Protein AF-A0A929VZB4-F1 (afdb_monomer_lite)

Sequence (91 aa):
MISDDVFYLACGIGLLLIARILYVYGKACEDFRKEHPEIAEKERHEKAIKSALRKRRKQIESEAFRKYPGIGGNYLKRRDYIKRKWRKDWR

pLDDT: mean 84.33, std 9.72, range [50.97, 93.81]

Secondary structure (DSSP, 8-state):
---HHHHHHHHHHHHHHHHHHHHHHHHHHHHHHHH-HHHHHHHHHHHHHHHHHHHHHHHHHHHHHHHS-SSSSHHHHHHHHHHHHHHHTT-

Foldseek 3Di:
DPPVVVVVVVVVVVVVVVVVVVVVVVVVVVVVCVVCVVVVVVVVVVVVVVVVVVVVLVVLLVVLCVVQPDDDPSVVVSVVSSVVVVVVVVD

Radius of gyration: 26.72 Å; chains: 1; bounding box: 48×48×60 Å

Structure (mmCIF, N/CA/C/O backbone):
data_AF-A0A929VZB4-F1
#
_entry.id   AF-A0A929VZB4-F1
#
loop_
_atom_site.group_PDB
_atom_site.id
_atom_site.type_symbol
_atom_site.label_atom_id
_atom_site.label_alt_id
_atom_site.label_comp_id
_atom_site.label_asym_id
_atom_site.label_entity_id
_atom_site.label_seq_id
_atom_site.pdbx_PDB_ins_code
_atom_site.Cartn_x
_atom_site.Cartn_y
_atom_site.Cartn_z
_atom_site.occupancy
_atom_site.B_iso_or_equiv
_atom_site.auth_seq_id
_atom_site.auth_comp_id
_atom_site.auth_asym_id
_atom_site.auth_atom_id
_atom_site.pdbx_PDB_model_num
ATOM 1 N N . MET A 1 1 ? 30.837 30.263 -30.754 1.00 50.97 1 MET A N 1
ATOM 2 C CA . MET A 1 1 ? 29.378 30.041 -30.708 1.00 50.97 1 MET A CA 1
ATOM 3 C C . MET A 1 1 ? 29.123 28.663 -31.287 1.00 50.97 1 MET A C 1
ATOM 5 O O . MET A 1 1 ? 29.358 28.476 -32.473 1.00 50.97 1 MET A O 1
ATOM 9 N N . ILE A 1 2 ? 28.778 27.680 -30.455 1.00 60.78 2 ILE A N 1
ATOM 10 C CA . ILE A 1 2 ? 28.237 26.414 -30.968 1.00 60.78 2 ILE A CA 1
ATOM 11 C C . ILE A 1 2 ? 26.880 26.792 -31.565 1.00 60.78 2 ILE A C 1
ATOM 13 O O . ILE A 1 2 ? 26.086 27.408 -30.862 1.00 60.78 2 ILE A O 1
ATOM 17 N N . SER A 1 3 ? 26.667 26.547 -32.861 1.00 72.94 3 SER A N 1
ATOM 18 C CA . SER A 1 3 ? 25.373 26.850 -33.486 1.00 72.94 3 SER A CA 1
ATOM 19 C C . SER A 1 3 ? 24.292 26.010 -32.824 1.00 72.94 3 SER A C 1
ATOM 21 O O . SER A 1 3 ? 24.522 24.828 -32.554 1.00 72.94 3 SER A O 1
ATOM 23 N N . ASP A 1 4 ? 23.129 26.614 -32.589 1.00 76.75 4 ASP A N 1
ATOM 24 C CA . ASP A 1 4 ? 21.977 25.964 -31.960 1.00 76.75 4 ASP A CA 1
ATOM 25 C C . ASP A 1 4 ? 21.641 24.621 -32.638 1.00 76.75 4 ASP A C 1
ATOM 27 O O . ASP A 1 4 ? 21.314 23.646 -31.964 1.00 76.75 4 ASP A O 1
ATOM 31 N N . ASP A 1 5 ? 21.866 24.511 -33.950 1.00 76.81 5 ASP A N 1
ATOM 32 C CA . ASP A 1 5 ? 21.708 23.278 -34.732 1.00 76.81 5 ASP A CA 1
ATOM 33 C C . ASP A 1 5 ? 22.557 22.097 -34.232 1.00 76.81 5 ASP A C 1
ATOM 35 O O . ASP A 1 5 ? 22.082 20.962 -34.176 1.00 76.81 5 ASP A O 1
ATOM 39 N N . VAL A 1 6 ? 23.807 22.337 -33.821 1.00 79.19 6 VAL A N 1
ATOM 40 C CA . VAL A 1 6 ? 24.700 21.283 -33.301 1.00 79.19 6 VAL A CA 1
ATOM 41 C C . VAL A 1 6 ? 24.210 20.794 -31.938 1.00 79.19 6 VAL A C 1
ATOM 43 O O . VAL A 1 6 ? 24.293 19.602 -31.634 1.00 79.19 6 VAL A O 1
ATOM 46 N N . PHE A 1 7 ? 23.654 21.700 -31.131 1.00 81.31 7 PHE A N 1
ATOM 47 C CA . PHE A 1 7 ? 23.074 21.368 -29.834 1.00 81.31 7 PHE A CA 1
ATOM 48 C C . PHE A 1 7 ? 21.800 20.524 -29.986 1.00 81.31 7 PHE A C 1
ATOM 50 O O . PHE A 1 7 ? 21.689 19.466 -29.362 1.00 81.31 7 PHE A O 1
ATOM 57 N N . TYR A 1 8 ? 20.880 20.913 -30.877 1.00 84.88 8 TYR A N 1
ATOM 58 C CA . TYR A 1 8 ? 19.672 20.127 -31.158 1.00 84.88 8 TYR A CA 1
ATOM 59 C C . TYR A 1 8 ? 19.989 18.745 -31.735 1.00 84.88 8 TYR A C 1
ATOM 61 O O . TYR A 1 8 ? 19.355 17.758 -31.354 1.00 84.88 8 TYR A O 1
ATOM 69 N N . LEU A 1 9 ? 20.999 18.648 -32.603 1.00 86.44 9 LEU A N 1
ATOM 70 C CA . LEU A 1 9 ? 21.427 17.379 -33.186 1.00 86.44 9 LEU A CA 1
ATOM 71 C C . LEU A 1 9 ? 22.015 16.437 -32.121 1.00 86.44 9 LEU A C 1
ATOM 73 O O . LEU A 1 9 ? 21.656 15.258 -32.076 1.00 86.44 9 LEU A O 1
ATOM 77 N N . ALA A 1 10 ? 22.834 16.956 -31.201 1.00 88.25 10 ALA A N 1
ATOM 78 C CA . ALA A 1 10 ? 23.344 16.188 -30.064 1.00 88.25 10 ALA A CA 1
ATOM 79 C C . ALA A 1 10 ? 22.218 15.726 -29.118 1.00 88.25 10 ALA A C 1
ATOM 81 O O . ALA A 1 10 ? 22.200 14.564 -28.702 1.00 88.25 10 ALA A O 1
ATOM 82 N N . CYS A 1 11 ? 21.240 16.591 -28.827 1.00 88.56 11 CYS A N 1
ATOM 83 C CA . CYS A 1 11 ? 20.061 16.228 -28.039 1.00 88.56 11 CYS A CA 1
ATOM 84 C C . CYS A 1 11 ? 19.217 15.139 -28.718 1.00 88.56 11 CYS A C 1
ATOM 86 O O . CYS A 1 11 ? 18.816 14.183 -28.055 1.00 88.56 11 CYS A O 1
ATOM 88 N N . GLY A 1 12 ? 18.983 15.238 -30.030 1.00 90.25 12 GLY A N 1
ATOM 89 C CA . GLY A 1 12 ? 18.244 14.230 -30.794 1.00 90.25 12 GLY A CA 1
ATOM 90 C C . GLY A 1 12 ? 18.915 12.856 -30.747 1.00 90.25 12 GLY A C 1
ATOM 91 O O . GLY A 1 12 ? 18.262 11.854 -30.458 1.00 90.25 12 GLY A O 1
ATOM 92 N N . ILE A 1 13 ? 20.237 12.808 -30.939 1.00 92.75 13 ILE A N 1
ATOM 93 C CA . ILE A 1 13 ? 21.016 11.566 -30.826 1.00 92.75 13 ILE A CA 1
ATOM 94 C C . ILE A 1 13 ? 20.959 11.014 -29.397 1.00 92.75 13 ILE A C 1
ATOM 96 O O . ILE A 1 13 ? 20.743 9.816 -29.209 1.00 92.75 13 ILE A O 1
ATOM 100 N N . GLY A 1 14 ? 21.093 11.875 -28.384 1.00 91.12 14 GLY A N 1
ATOM 101 C CA . GLY A 1 14 ? 20.982 11.483 -26.980 1.00 91.12 14 GLY A CA 1
ATOM 102 C C . GLY A 1 14 ? 19.632 10.838 -26.657 1.00 91.12 14 GLY A C 1
ATOM 103 O O . GLY A 1 14 ? 19.585 9.760 -26.065 1.00 91.12 14 GLY A O 1
ATOM 104 N N . LEU A 1 15 ? 18.531 11.440 -27.111 1.00 93.62 15 LEU A N 1
ATOM 105 C CA . LEU A 1 15 ? 17.183 10.898 -26.923 1.00 93.62 15 LEU A CA 1
ATOM 106 C C . LEU A 1 15 ? 16.992 9.554 -27.633 1.00 93.62 15 LEU A C 1
ATOM 108 O O . LEU A 1 15 ? 16.405 8.639 -27.055 1.00 93.62 15 LEU A O 1
ATOM 112 N N . LEU A 1 16 ? 17.525 9.396 -28.848 1.00 92.75 16 LEU A N 1
ATOM 113 C CA . LEU A 1 16 ? 17.472 8.128 -29.582 1.00 92.75 16 LEU A CA 1
ATOM 114 C C . LEU A 1 16 ? 18.247 7.012 -28.869 1.00 92.75 16 LEU A C 1
ATOM 116 O O . LEU A 1 16 ? 17.775 5.875 -28.808 1.00 92.75 16 LEU A O 1
ATOM 120 N N . LEU A 1 17 ? 19.409 7.324 -28.292 1.00 92.62 17 LEU A N 1
ATOM 121 C CA . LEU A 1 17 ? 20.184 6.363 -27.506 1.00 92.62 17 LEU A CA 1
ATOM 122 C C . LEU A 1 17 ? 19.440 5.949 -26.234 1.00 92.62 17 LEU A C 1
ATOM 124 O O . LEU A 1 17 ? 19.348 4.756 -25.947 1.00 92.62 17 LEU A O 1
ATOM 128 N N . ILE A 1 18 ? 18.850 6.907 -25.515 1.00 93.19 18 ILE A N 1
ATOM 129 C CA . ILE A 1 18 ? 18.032 6.627 -24.327 1.00 93.19 18 ILE A CA 1
ATOM 130 C C . ILE A 1 18 ? 16.836 5.744 -24.702 1.00 93.19 18 ILE A C 1
ATOM 132 O O . ILE A 1 18 ? 16.601 4.723 -24.055 1.00 93.19 18 ILE A O 1
ATOM 136 N N . ALA A 1 19 ? 16.120 6.077 -25.779 1.00 92.06 19 ALA A N 1
ATOM 137 C CA . ALA A 1 19 ? 14.996 5.281 -26.264 1.00 92.06 19 ALA A CA 1
ATOM 138 C C . ALA A 1 19 ? 15.417 3.844 -26.613 1.00 92.06 19 ALA A C 1
ATOM 140 O O . ALA A 1 19 ? 14.731 2.889 -26.245 1.00 92.06 19 ALA A O 1
ATOM 141 N N . ARG A 1 20 ? 16.576 3.668 -27.260 1.00 93.25 20 ARG A N 1
ATOM 142 C CA . ARG A 1 20 ? 17.122 2.345 -27.587 1.00 93.25 20 ARG A CA 1
ATOM 143 C C . ARG A 1 20 ? 17.472 1.538 -26.337 1.00 93.25 20 ARG A C 1
ATOM 145 O O . ARG A 1 20 ? 17.167 0.348 -26.288 1.00 93.25 20 ARG A O 1
ATOM 152 N N . ILE A 1 21 ? 18.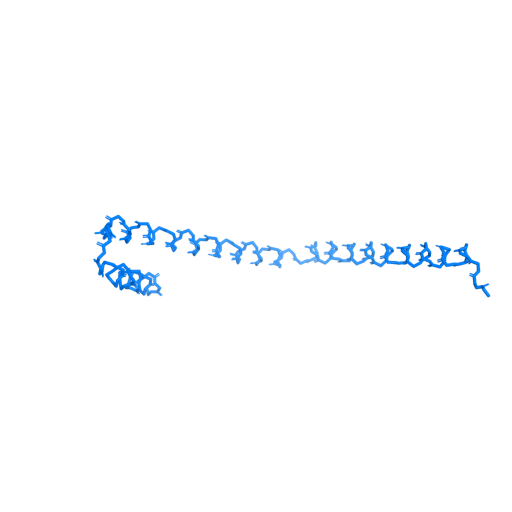084 2.167 -25.334 1.00 92.88 21 ILE A N 1
ATOM 153 C CA . ILE A 1 21 ? 18.410 1.519 -24.05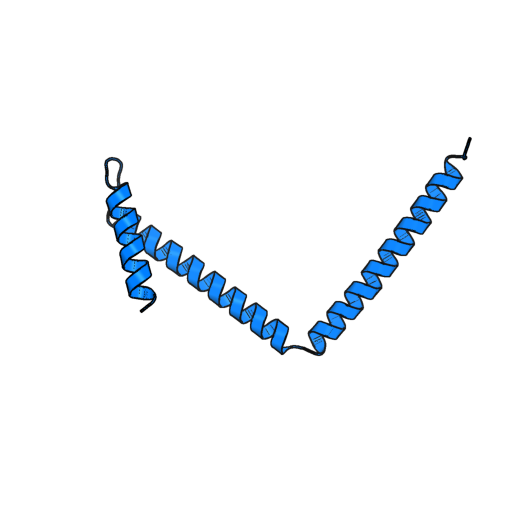5 1.00 92.88 21 ILE A CA 1
ATOM 154 C C . ILE A 1 21 ? 17.127 1.062 -23.355 1.00 92.88 21 ILE A C 1
ATOM 156 O O . ILE A 1 21 ? 17.034 -0.096 -22.952 1.00 92.88 21 ILE A O 1
ATOM 160 N N . LEU A 1 22 ? 16.118 1.935 -23.269 1.00 92.62 22 LEU A N 1
ATOM 161 C CA . LEU A 1 22 ? 14.822 1.604 -22.672 1.00 92.62 22 LEU A CA 1
ATOM 162 C C . LEU A 1 22 ? 14.131 0.451 -23.404 1.00 92.62 22 LEU A C 1
ATOM 164 O O . LEU A 1 22 ? 13.581 -0.437 -22.758 1.00 92.62 22 LEU A O 1
ATOM 168 N N . TYR A 1 23 ? 14.194 0.432 -24.736 1.00 92.31 23 TYR A N 1
ATOM 169 C CA . TYR A 1 23 ? 13.617 -0.642 -25.540 1.00 92.31 23 TYR A CA 1
ATOM 170 C C . TYR A 1 23 ? 14.279 -1.999 -25.259 1.00 92.31 23 TYR A C 1
ATOM 172 O O . TYR A 1 23 ? 13.589 -2.988 -25.008 1.00 92.31 23 TYR A O 1
ATOM 180 N N . VAL A 1 24 ? 15.616 -2.049 -25.251 1.00 92.31 24 VAL A N 1
ATOM 181 C CA . VAL A 1 24 ? 16.367 -3.283 -24.960 1.00 92.31 24 VAL A CA 1
ATOM 182 C C . VAL A 1 24 ? 16.101 -3.759 -23.533 1.00 92.31 24 VAL A C 1
ATOM 184 O O . VAL A 1 24 ? 15.843 -4.943 -23.322 1.00 92.31 24 VAL A O 1
ATOM 187 N N . TYR A 1 25 ? 16.112 -2.840 -22.567 1.00 89.31 25 TYR A N 1
ATOM 188 C CA . TYR A 1 25 ? 15.828 -3.154 -21.171 1.00 89.31 25 TYR A CA 1
ATOM 189 C C . TYR A 1 25 ? 14.402 -3.687 -20.982 1.00 89.31 25 TYR A C 1
ATOM 191 O O . TYR A 1 25 ? 14.205 -4.702 -20.319 1.00 89.31 25 TYR A O 1
ATOM 199 N N . GLY A 1 26 ? 13.413 -3.053 -21.619 1.00 87.25 26 GLY A N 1
ATOM 200 C CA . GLY A 1 26 ? 12.023 -3.508 -21.601 1.00 87.25 26 GLY A CA 1
ATOM 201 C C . GLY A 1 26 ? 11.876 -4.931 -22.136 1.00 87.25 26 GLY A C 1
ATOM 202 O O . GLY A 1 26 ? 11.257 -5.767 -21.480 1.00 87.25 26 GLY A O 1
ATOM 203 N N . LYS A 1 27 ? 12.518 -5.235 -23.270 1.00 89.81 27 LYS A N 1
ATOM 204 C CA . LYS A 1 27 ? 12.501 -6.577 -23.863 1.00 89.81 27 LYS A CA 1
ATOM 205 C C . LYS A 1 27 ? 13.150 -7.624 -22.951 1.00 89.81 27 LYS A C 1
ATOM 207 O O . LYS A 1 27 ? 12.552 -8.665 -22.704 1.00 89.81 27 LYS A O 1
ATOM 212 N N . ALA A 1 28 ? 14.316 -7.319 -22.382 1.00 83.31 28 ALA A N 1
ATOM 213 C CA . ALA A 1 28 ? 14.987 -8.207 -21.431 1.00 83.31 28 ALA A CA 1
ATOM 214 C C . ALA A 1 28 ? 14.137 -8.459 -20.171 1.00 83.31 28 ALA A C 1
ATOM 216 O O . ALA A 1 28 ? 14.064 -9.585 -19.687 1.00 83.31 28 ALA A O 1
ATOM 217 N N . CYS A 1 29 ? 13.443 -7.436 -19.661 1.00 79.50 29 CYS A N 1
ATOM 218 C CA . CYS A 1 29 ? 12.502 -7.593 -18.552 1.00 79.50 29 CYS A CA 1
ATOM 219 C C . CYS A 1 29 ? 11.299 -8.476 -18.911 1.00 79.50 29 CYS A C 1
ATOM 221 O O . CYS A 1 29 ? 10.836 -9.243 -18.066 1.00 79.50 29 CYS A O 1
ATOM 223 N N . GLU A 1 30 ? 10.759 -8.362 -20.125 1.00 81.56 30 GLU A N 1
ATOM 224 C CA . GLU A 1 30 ? 9.666 -9.227 -20.579 1.00 81.56 30 GLU A CA 1
ATOM 225 C C . GLU A 1 30 ? 10.103 -10.683 -20.707 1.00 81.56 30 GLU A C 1
ATOM 227 O O . GLU A 1 30 ? 9.383 -11.570 -20.244 1.00 81.56 30 GLU A O 1
ATOM 232 N N . ASP A 1 31 ? 11.276 -10.926 -21.285 1.00 83.62 31 ASP A N 1
ATOM 233 C CA . ASP A 1 31 ? 11.818 -12.273 -21.453 1.00 83.62 31 ASP A CA 1
ATOM 234 C C . ASP A 1 31 ? 12.137 -12.904 -20.086 1.00 83.62 31 ASP A C 1
ATOM 236 O O . ASP A 1 31 ? 11.678 -14.009 -19.799 1.00 83.62 31 ASP A O 1
ATOM 240 N N . PHE A 1 32 ? 12.739 -12.147 -19.163 1.00 77.75 32 PHE A N 1
ATOM 241 C CA . PHE A 1 32 ? 12.961 -12.590 -17.780 1.00 77.75 32 PHE A CA 1
ATOM 242 C C . PHE A 1 32 ? 11.653 -12.939 -17.044 1.00 77.75 32 PHE A C 1
ATOM 244 O O . PHE A 1 32 ? 11.576 -13.927 -16.312 1.00 77.75 32 PHE A O 1
ATOM 251 N N . ARG A 1 33 ? 10.583 -12.155 -17.246 1.00 73.75 33 ARG A N 1
ATOM 252 C CA . ARG A 1 33 ? 9.260 -12.449 -16.660 1.00 73.75 33 ARG A CA 1
ATOM 253 C C . ARG A 1 33 ? 8.613 -13.702 -17.248 1.00 73.75 33 ARG A C 1
ATOM 255 O O . ARG A 1 33 ? 7.817 -14.327 -16.548 1.00 73.75 33 ARG A O 1
ATOM 262 N N . LYS A 1 34 ? 8.906 -14.048 -18.506 1.00 76.81 34 LYS A N 1
ATOM 263 C CA . LYS A 1 34 ? 8.434 -15.292 -19.136 1.00 76.81 34 LYS A CA 1
ATOM 264 C C . LYS A 1 34 ? 9.210 -16.506 -18.631 1.00 76.81 34 LYS A C 1
ATOM 266 O O . LYS A 1 34 ? 8.596 -17.543 -18.412 1.00 76.81 34 LYS A O 1
ATOM 271 N N . GLU A 1 35 ? 10.517 -16.366 -18.419 1.00 77.38 35 GLU A N 1
ATOM 272 C CA . GLU A 1 35 ? 11.378 -17.443 -17.910 1.00 77.38 35 GLU A CA 1
ATOM 273 C C . GLU A 1 35 ? 11.134 -17.751 -16.428 1.00 77.38 35 GLU A C 1
ATOM 275 O O . GLU A 1 35 ? 11.263 -18.898 -16.004 1.00 77.38 35 GLU A O 1
ATOM 280 N N . HIS A 1 36 ? 10.709 -16.757 -15.641 1.00 72.06 36 HIS A N 1
ATOM 281 C CA . HIS A 1 36 ? 10.469 -16.913 -14.206 1.00 72.06 36 HIS A CA 1
ATOM 282 C C . HIS A 1 36 ? 9.025 -16.577 -13.790 1.00 72.06 36 HIS A C 1
ATOM 284 O O . HIS A 1 36 ? 8.785 -15.601 -13.064 1.00 72.06 36 HIS A O 1
ATOM 290 N N . PRO A 1 37 ? 8.037 -17.408 -14.175 1.00 74.62 37 PRO A N 1
ATOM 291 C CA . PRO A 1 37 ? 6.638 -17.207 -13.796 1.00 74.62 37 PRO A CA 1
ATOM 292 C C . PRO A 1 37 ? 6.419 -17.269 -12.274 1.00 74.62 37 PRO A C 1
ATOM 294 O O . PRO A 1 37 ? 5.535 -16.589 -11.752 1.00 74.62 37 PRO A O 1
ATOM 297 N N . GLU A 1 38 ? 7.271 -17.994 -11.545 1.00 74.81 38 GLU A N 1
ATOM 298 C CA . GLU A 1 38 ? 7.253 -18.071 -10.078 1.00 74.81 38 GLU A CA 1
ATOM 299 C C . GLU A 1 38 ? 7.436 -16.702 -9.404 1.00 74.81 38 GLU A C 1
ATOM 301 O O . GLU A 1 38 ? 6.886 -16.452 -8.332 1.00 74.81 38 GLU A O 1
ATOM 306 N N . ILE A 1 39 ? 8.189 -15.785 -10.024 1.00 73.19 39 ILE A N 1
ATOM 307 C CA . ILE A 1 39 ? 8.384 -14.424 -9.502 1.00 73.19 39 ILE A CA 1
ATOM 308 C C . ILE A 1 39 ? 7.078 -13.637 -9.623 1.00 73.19 39 ILE A C 1
ATOM 310 O O . ILE A 1 39 ? 6.661 -12.966 -8.678 1.00 73.19 39 ILE A O 1
ATOM 314 N N . ALA A 1 40 ? 6.386 -13.769 -10.757 1.00 74.25 40 ALA A N 1
ATOM 315 C CA . ALA A 1 40 ? 5.085 -13.144 -10.959 1.00 74.25 40 ALA A CA 1
ATOM 316 C C . ALA A 1 40 ? 4.026 -13.713 -10.000 1.00 74.25 40 ALA A C 1
ATOM 318 O O . ALA A 1 40 ? 3.166 -12.972 -9.516 1.00 74.25 40 ALA A O 1
ATOM 319 N N . GLU A 1 41 ? 4.090 -15.009 -9.700 1.00 76.25 41 GLU A N 1
ATOM 320 C CA . GLU A 1 41 ? 3.211 -15.652 -8.727 1.00 76.25 41 GLU A CA 1
ATOM 321 C C . GLU A 1 41 ? 3.501 -15.180 -7.296 1.00 76.25 41 GLU A C 1
ATOM 323 O O . GLU A 1 41 ? 2.574 -14.764 -6.596 1.00 76.25 41 GLU A O 1
ATOM 328 N N . LYS A 1 42 ? 4.777 -15.119 -6.892 1.00 77.38 42 LYS A N 1
ATOM 329 C CA . LYS A 1 42 ? 5.202 -14.548 -5.603 1.00 77.38 42 LYS A CA 1
ATOM 330 C C . LYS A 1 42 ? 4.753 -13.098 -5.451 1.00 77.38 42 LYS A C 1
ATOM 332 O O . LYS A 1 42 ? 4.178 -12.748 -4.423 1.00 77.38 42 LYS A O 1
ATOM 337 N N . GLU A 1 43 ? 4.917 -12.268 -6.481 1.00 80.38 43 GLU A N 1
ATOM 338 C CA . GLU A 1 43 ? 4.427 -10.887 -6.462 1.00 80.38 43 GLU A CA 1
ATOM 339 C C . GLU A 1 43 ? 2.904 -10.803 -6.326 1.00 80.38 43 GLU A C 1
ATOM 341 O O . GLU A 1 43 ? 2.390 -9.964 -5.579 1.00 80.38 43 GLU A O 1
ATOM 346 N N . ARG A 1 44 ? 2.155 -11.630 -7.068 1.00 81.69 44 ARG A N 1
ATOM 347 C CA . ARG A 1 44 ? 0.689 -11.678 -6.965 1.00 81.69 44 ARG A CA 1
ATOM 348 C C . ARG A 1 44 ? 0.266 -12.101 -5.567 1.00 81.69 44 ARG A C 1
ATOM 350 O O . ARG A 1 44 ? -0.633 -11.478 -5.004 1.00 81.69 44 ARG A O 1
ATOM 357 N N . HIS A 1 45 ? 0.930 -13.102 -5.002 1.00 83.56 45 HIS A N 1
ATOM 358 C CA . HIS A 1 45 ? 0.667 -13.589 -3.658 1.00 83.56 45 HIS A CA 1
ATOM 359 C C . HIS A 1 45 ? 0.967 -12.515 -2.606 1.00 83.56 45 HIS A C 1
ATOM 361 O O . HIS A 1 45 ? 0.128 -12.223 -1.755 1.00 83.56 45 HIS A O 1
ATOM 367 N N . GLU A 1 46 ? 2.100 -11.823 -2.714 1.00 85.50 46 GLU A N 1
ATOM 368 C CA . GLU A 1 46 ? 2.458 -10.734 -1.806 1.00 85.50 46 GLU A CA 1
ATOM 369 C C . GLU A 1 46 ? 1.483 -9.549 -1.919 1.00 85.50 46 GLU A C 1
ATOM 371 O O . GLU A 1 46 ? 1.029 -9.002 -0.908 1.00 85.50 46 GLU A O 1
ATOM 376 N N . LYS A 1 47 ? 1.092 -9.173 -3.145 1.00 88.19 47 LYS A N 1
ATOM 377 C CA . LYS A 1 47 ? 0.053 -8.159 -3.393 1.00 88.19 47 LYS A CA 1
ATOM 378 C C . LYS A 1 47 ? -1.285 -8.587 -2.789 1.00 88.19 47 LYS A C 1
ATOM 380 O O . LYS A 1 47 ? -1.949 -7.764 -2.151 1.00 88.19 47 LYS A O 1
ATOM 385 N N . ALA A 1 48 ? -1.664 -9.857 -2.930 1.00 89.00 48 ALA A N 1
ATOM 386 C CA . ALA A 1 48 ? -2.880 -10.409 -2.347 1.00 89.00 48 ALA A CA 1
ATOM 387 C C . ALA A 1 48 ? -2.843 -10.330 -0.814 1.00 89.00 48 ALA A C 1
ATOM 389 O O . ALA A 1 48 ? -3.766 -9.757 -0.229 1.00 89.00 48 ALA A O 1
ATOM 390 N N . ILE A 1 49 ? -1.753 -10.768 -0.173 1.00 89.44 49 ILE A N 1
ATOM 391 C CA . ILE A 1 49 ? -1.544 -10.665 1.280 1.00 89.44 49 ILE A CA 1
ATOM 392 C C . ILE A 1 49 ? -1.637 -9.205 1.736 1.00 89.44 49 ILE A C 1
ATOM 394 O O . ILE A 1 49 ? -2.419 -8.881 2.632 1.00 89.44 49 ILE A O 1
ATOM 398 N N . LYS A 1 50 ? -0.907 -8.288 1.089 1.00 89.44 50 LYS A N 1
ATOM 399 C CA . LYS A 1 50 ? -0.951 -6.850 1.406 1.00 89.44 50 LYS A CA 1
ATOM 400 C C . LYS A 1 50 ? -2.370 -6.292 1.290 1.00 89.44 50 LYS A C 1
ATOM 402 O O . LYS A 1 50 ? -2.807 -5.522 2.149 1.00 89.44 50 LYS A O 1
ATOM 407 N N . SER A 1 51 ? -3.109 -6.677 0.250 1.00 91.00 51 SER A N 1
ATOM 408 C CA . SER A 1 51 ? -4.492 -6.236 0.048 1.00 91.00 51 SER A CA 1
ATOM 409 C C . SER A 1 51 ? -5.443 -6.789 1.116 1.00 91.00 51 SER A C 1
ATOM 411 O O . SER A 1 51 ? -6.277 -6.042 1.636 1.00 91.00 51 SER A O 1
ATOM 413 N N . ALA A 1 52 ? -5.277 -8.055 1.505 1.00 90.62 52 ALA A N 1
ATOM 414 C CA . ALA A 1 52 ? -6.059 -8.709 2.545 1.00 90.62 52 ALA A CA 1
ATOM 415 C C . ALA A 1 52 ? -5.807 -8.058 3.912 1.00 90.62 52 ALA A C 1
ATOM 417 O O . ALA A 1 52 ? -6.758 -7.691 4.603 1.00 90.62 52 ALA A O 1
ATOM 418 N N . LEU A 1 53 ? -4.541 -7.797 4.256 1.00 90.38 53 LEU A N 1
ATOM 419 C CA . LEU A 1 53 ? -4.162 -7.086 5.481 1.00 90.38 53 LEU A CA 1
ATOM 420 C C . LEU A 1 53 ? -4.765 -5.678 5.534 1.00 90.38 53 LEU A C 1
ATOM 422 O O . LEU A 1 53 ? -5.309 -5.276 6.564 1.00 90.38 53 LEU A O 1
ATOM 426 N N . ARG A 1 54 ? -4.739 -4.935 4.419 1.00 90.81 54 ARG A N 1
ATOM 427 C CA . ARG A 1 54 ? -5.374 -3.608 4.325 1.00 90.81 54 ARG A CA 1
ATOM 428 C C . ARG A 1 54 ? -6.885 -3.679 4.534 1.00 90.81 54 ARG A C 1
ATOM 430 O O . ARG A 1 54 ? -7.422 -2.876 5.297 1.00 90.81 54 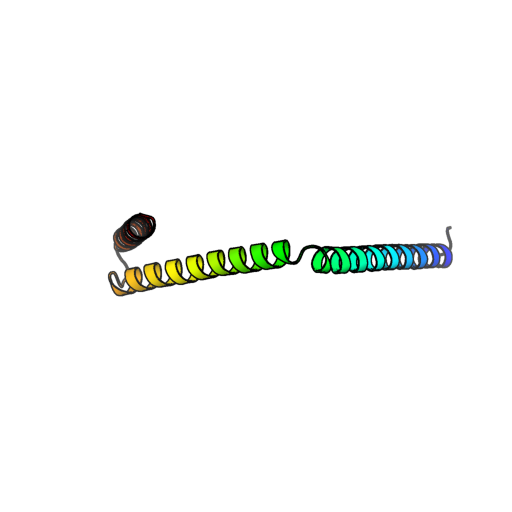ARG A O 1
ATOM 437 N N . LYS A 1 55 ? -7.573 -4.621 3.877 1.00 92.38 55 LYS A N 1
ATOM 438 C CA . LYS A 1 55 ? -9.023 -4.823 4.047 1.00 92.38 55 LYS A CA 1
ATOM 439 C C . LYS A 1 55 ? -9.359 -5.161 5.500 1.00 92.38 55 LYS A C 1
ATOM 441 O O . LYS A 1 55 ? -10.231 -4.518 6.078 1.00 92.38 55 LYS A O 1
ATOM 446 N N . ARG A 1 56 ? -8.615 -6.087 6.110 1.00 90.06 56 ARG A N 1
ATOM 447 C CA . ARG A 1 56 ? -8.797 -6.494 7.510 1.00 90.06 56 ARG A CA 1
ATOM 448 C C . ARG A 1 56 ? -8.599 -5.328 8.471 1.00 90.06 56 ARG A C 1
ATOM 450 O O . ARG A 1 56 ? -9.435 -5.093 9.337 1.00 90.06 56 ARG A O 1
ATOM 457 N N . ARG A 1 57 ? -7.534 -4.542 8.285 1.00 89.69 57 ARG A N 1
ATOM 458 C CA . ARG A 1 57 ? -7.294 -3.339 9.090 1.00 89.69 57 ARG A CA 1
ATOM 459 C C . ARG A 1 57 ? -8.473 -2.367 9.005 1.00 89.69 57 ARG A C 1
ATOM 461 O O . ARG A 1 57 ? -8.958 -1.925 10.042 1.00 89.69 57 ARG A O 1
ATOM 468 N N . LYS A 1 58 ? -8.969 -2.083 7.795 1.00 93.38 58 LYS A N 1
ATOM 469 C CA . LYS A 1 58 ? -10.135 -1.205 7.596 1.00 93.38 58 LYS A CA 1
ATOM 470 C C . LYS A 1 58 ? -11.396 -1.741 8.274 1.00 93.38 58 LYS A C 1
ATOM 472 O O . LYS A 1 58 ? -12.161 -0.954 8.822 1.00 93.38 58 LYS A O 1
ATOM 477 N N . GLN A 1 59 ? -11.611 -3.056 8.261 1.00 93.81 59 GLN A N 1
ATOM 478 C CA . GLN A 1 59 ? -12.735 -3.677 8.968 1.00 93.81 59 GLN A CA 1
ATOM 479 C C . GLN A 1 59 ? -12.627 -3.474 10.482 1.00 93.81 59 GLN A C 1
ATOM 481 O O . GLN A 1 59 ? -13.584 -3.010 11.093 1.00 93.81 59 GLN A O 1
ATOM 486 N N . ILE A 1 60 ? -11.458 -3.746 11.071 1.00 91.81 60 ILE A N 1
ATOM 487 C CA . ILE A 1 60 ? -11.219 -3.568 12.513 1.00 91.81 60 ILE A CA 1
ATOM 488 C C . ILE A 1 60 ? -11.376 -2.097 12.916 1.00 91.81 60 ILE A C 1
ATOM 490 O O . ILE A 1 60 ? -11.965 -1.798 13.954 1.00 91.81 60 ILE A O 1
ATOM 494 N N . GLU A 1 61 ? -10.871 -1.169 12.100 1.00 90.19 61 GLU A N 1
ATOM 495 C CA . GLU A 1 61 ? -11.073 0.264 12.312 1.00 90.19 61 GLU A CA 1
ATOM 496 C C . GLU A 1 61 ? -12.565 0.607 12.254 1.00 90.19 61 GLU A C 1
ATOM 498 O O . GLU A 1 61 ? -13.095 1.143 13.223 1.00 90.19 61 GLU A O 1
ATOM 503 N N . SER A 1 62 ? -13.276 0.231 11.188 1.00 91.31 62 SER A N 1
ATOM 504 C CA . SER A 1 62 ? -14.718 0.482 11.058 1.00 91.31 62 SER A CA 1
ATOM 505 C C . SER A 1 62 ? -15.517 -0.068 12.245 1.00 91.31 62 SER A C 1
ATOM 507 O O . SER A 1 62 ? -16.364 0.630 12.801 1.00 91.31 62 SER A O 1
ATOM 509 N N . GLU A 1 63 ? -15.200 -1.280 12.698 1.00 93.00 63 GLU A N 1
ATOM 510 C CA . GLU A 1 63 ? -15.802 -1.898 13.878 1.00 93.00 63 GLU A CA 1
ATOM 511 C C . GLU A 1 63 ? -15.521 -1.089 15.157 1.00 93.00 63 GLU A C 1
ATOM 513 O O . GLU A 1 63 ? -16.433 -0.834 15.945 1.00 93.00 63 GLU A O 1
ATOM 518 N N . ALA A 1 64 ? -14.285 -0.613 15.342 1.00 91.12 64 ALA A N 1
ATOM 519 C CA . ALA A 1 64 ? -13.915 0.240 16.470 1.00 91.12 64 ALA A CA 1
ATOM 520 C C . ALA A 1 64 ? -14.696 1.565 16.467 1.00 91.12 64 ALA A C 1
ATOM 522 O O . ALA A 1 64 ? -15.146 2.020 17.520 1.00 91.12 64 ALA A O 1
ATOM 523 N N . PHE A 1 65 ? -14.872 2.175 15.293 1.00 89.62 65 PHE A N 1
ATOM 524 C CA . PHE A 1 65 ? -15.638 3.411 15.130 1.00 89.62 65 PHE A CA 1
ATOM 525 C C . PHE A 1 65 ? -17.142 3.201 15.350 1.00 89.62 65 PHE A C 1
ATOM 527 O O . PHE A 1 65 ? -17.775 4.058 15.961 1.00 89.62 65 PHE A O 1
ATOM 534 N N . ARG A 1 66 ? -17.699 2.053 14.938 1.00 88.88 66 ARG A N 1
ATOM 535 C CA . ARG A 1 66 ? -19.087 1.666 15.252 1.00 88.88 66 ARG A CA 1
ATOM 536 C C . ARG A 1 66 ? -19.304 1.442 16.746 1.00 88.88 66 ARG A C 1
ATOM 538 O O . ARG A 1 66 ? -20.330 1.845 17.276 1.00 88.88 66 ARG A O 1
ATOM 545 N N . LYS A 1 67 ? -18.346 0.804 17.426 1.00 89.25 67 LYS A N 1
ATOM 546 C CA . LYS A 1 67 ? -18.450 0.453 18.852 1.00 89.25 67 LYS A CA 1
ATOM 547 C C . LYS A 1 67 ? -18.226 1.640 19.788 1.00 89.25 67 LYS A C 1
ATOM 549 O O . LYS A 1 67 ? -18.807 1.688 20.867 1.00 89.25 67 LYS A O 1
ATOM 554 N N . TYR A 1 68 ? -17.380 2.585 19.386 1.00 90.12 68 TYR A N 1
ATOM 555 C CA . TYR A 1 68 ? -17.053 3.777 20.169 1.00 90.12 68 TYR A CA 1
ATOM 556 C C . 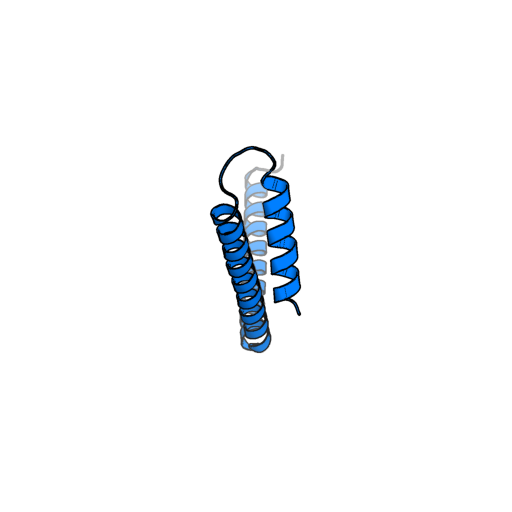TYR A 1 68 ? -17.284 5.063 19.350 1.00 90.12 68 TYR A C 1
ATOM 558 O O . TYR A 1 68 ? -16.310 5.762 19.027 1.00 90.12 68 TYR A O 1
ATOM 566 N N . PRO A 1 69 ? -18.546 5.383 18.999 1.00 83.81 69 PRO A N 1
ATOM 567 C CA . PRO A 1 69 ? -18.884 6.592 18.247 1.00 83.81 69 PRO A CA 1
ATOM 568 C C . PRO A 1 69 ? -18.640 7.872 19.079 1.00 83.81 69 PRO A C 1
ATOM 570 O O . PRO A 1 69 ? -18.538 7.819 20.307 1.00 83.81 69 PRO A O 1
ATOM 573 N N . GLY A 1 70 ? -18.500 9.028 18.416 1.00 77.31 70 GLY A N 1
ATOM 574 C CA . GLY A 1 70 ? -18.469 10.359 19.060 1.00 77.31 70 GLY A CA 1
ATOM 575 C C . GLY A 1 70 ? -17.090 10.983 19.362 1.00 77.31 70 GLY A C 1
ATOM 576 O O . GLY A 1 70 ? -16.043 10.437 18.994 1.00 77.31 70 GLY A O 1
ATOM 577 N N . ILE A 1 71 ? -17.110 12.150 20.027 1.00 68.25 71 ILE A N 1
ATOM 578 C CA . ILE A 1 71 ? -15.952 12.946 20.494 1.00 68.25 71 ILE A CA 1
ATOM 579 C C . ILE A 1 71 ? -15.908 12.916 22.033 1.00 68.25 71 ILE A C 1
ATOM 581 O O . ILE A 1 71 ? -16.950 12.939 22.677 1.00 68.25 71 ILE A O 1
ATOM 585 N N . GLY A 1 72 ? -14.698 12.856 22.605 1.00 57.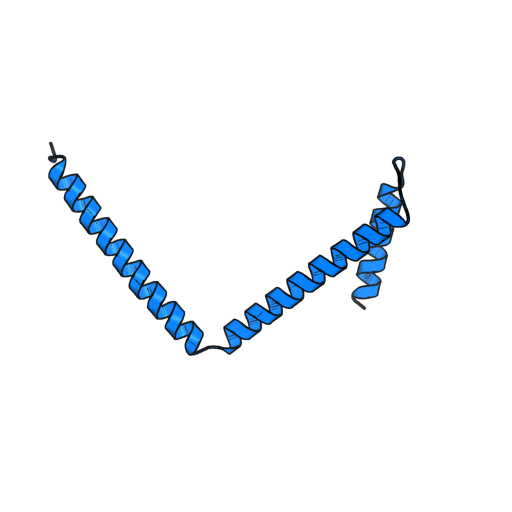16 72 GLY A N 1
ATOM 586 C CA . GLY A 1 72 ? -14.452 12.838 24.055 1.00 57.16 72 GLY A CA 1
ATOM 587 C C . GLY A 1 72 ? -13.873 11.506 24.537 1.00 57.16 72 GLY A C 1
ATOM 588 O O . GLY A 1 72 ? -14.604 10.545 24.751 1.00 57.16 72 GLY A O 1
ATOM 589 N N . GLY A 1 73 ? -12.542 11.414 24.663 1.00 64.94 73 GLY A N 1
ATOM 590 C CA . GLY A 1 73 ? -11.817 10.287 25.291 1.00 64.94 73 GLY A CA 1
ATOM 591 C C . GLY A 1 73 ? -11.903 8.909 24.604 1.00 64.94 73 GLY A C 1
ATOM 592 O O . GLY A 1 73 ? -11.046 8.052 24.821 1.00 64.94 73 GLY A O 1
ATOM 593 N N . ASN A 1 74 ? -12.877 8.686 23.716 1.00 85.44 74 ASN A N 1
ATOM 594 C CA . ASN A 1 74 ? -13.113 7.410 23.033 1.00 85.44 74 ASN A CA 1
ATOM 595 C C . ASN A 1 74 ? -12.008 7.027 22.037 1.00 85.44 74 ASN A C 1
ATOM 597 O O . ASN A 1 74 ? -11.932 5.869 21.627 1.00 85.44 74 ASN A O 1
ATOM 601 N N . TYR A 1 75 ? -11.115 7.958 21.690 1.00 85.00 75 TYR A N 1
ATOM 602 C CA . TYR A 1 75 ? -9.920 7.669 20.896 1.00 85.00 75 TYR A CA 1
ATOM 603 C C . TYR A 1 75 ? -9.061 6.567 21.531 1.00 85.00 75 TYR A C 1
ATOM 605 O O . TYR A 1 75 ? -8.706 5.601 20.853 1.00 85.00 75 TYR A O 1
ATOM 613 N N . LEU A 1 76 ? -8.791 6.662 22.840 1.00 88.44 76 LEU A N 1
ATOM 614 C CA . LEU A 1 76 ? -7.995 5.663 23.559 1.00 88.44 76 LEU A CA 1
ATOM 615 C C . LEU A 1 76 ? -8.673 4.288 23.512 1.00 88.44 76 LEU A C 1
ATOM 617 O O . LEU A 1 76 ? -8.031 3.293 23.183 1.00 88.44 76 LEU A O 1
ATOM 621 N N . LYS A 1 77 ? -10.000 4.246 23.702 1.00 89.75 77 LYS A N 1
ATOM 622 C CA . LYS A 1 77 ? -10.794 3.011 23.611 1.00 89.75 77 LYS A CA 1
ATOM 623 C C . LYS A 1 77 ? -10.746 2.382 22.214 1.00 89.75 77 LYS A C 1
ATOM 625 O O . LYS A 1 77 ? -10.570 1.167 22.112 1.00 89.75 77 LYS A O 1
ATOM 630 N N . ARG A 1 78 ? -10.840 3.176 21.136 1.00 91.31 78 ARG A N 1
ATOM 631 C CA . ARG A 1 78 ? -10.681 2.678 19.752 1.00 91.31 78 ARG A CA 1
ATOM 632 C C . ARG A 1 78 ? -9.281 2.129 19.518 1.00 91.31 78 ARG A C 1
ATOM 634 O O . ARG A 1 78 ? -9.146 1.020 19.008 1.00 91.31 78 ARG A O 1
ATOM 641 N N . ARG A 1 79 ? -8.248 2.874 19.920 1.00 89.88 79 ARG A N 1
ATOM 642 C CA . ARG A 1 79 ? -6.847 2.464 19.761 1.00 89.88 79 ARG A CA 1
ATOM 643 C C . ARG A 1 79 ? -6.578 1.134 20.463 1.00 89.88 79 ARG A C 1
ATOM 645 O O . ARG A 1 79 ? -6.010 0.223 19.863 1.00 89.88 79 ARG A O 1
ATOM 652 N N . ASP A 1 80 ? -7.038 0.995 21.702 1.00 92.88 80 ASP A N 1
ATOM 653 C CA . ASP A 1 80 ? -6.851 -0.225 22.488 1.00 92.88 80 ASP A CA 1
ATOM 654 C C . ASP A 1 80 ? -7.685 -1.394 21.954 1.00 92.88 80 ASP A C 1
ATOM 656 O O . ASP A 1 80 ? -7.253 -2.549 22.019 1.00 92.88 80 ASP A O 1
ATOM 660 N N . TYR A 1 81 ? -8.864 -1.121 21.388 1.00 92.88 81 TYR A N 1
ATOM 661 C CA . TYR A 1 81 ? -9.659 -2.125 20.686 1.00 92.88 81 TYR A CA 1
ATOM 662 C C . TYR A 1 81 ? -8.930 -2.661 19.452 1.00 92.88 81 TYR A C 1
ATOM 664 O O . TYR A 1 81 ? -8.721 -3.871 19.349 1.00 92.88 81 TYR A O 1
ATOM 672 N N . ILE A 1 82 ? -8.467 -1.766 18.574 1.00 91.75 82 ILE A N 1
ATOM 673 C CA . ILE A 1 82 ? -7.720 -2.116 17.359 1.00 91.75 82 ILE A CA 1
ATOM 674 C C . ILE A 1 82 ? -6.473 -2.929 17.729 1.00 91.75 82 ILE A C 1
ATOM 676 O O . ILE A 1 82 ? -6.260 -4.008 17.181 1.00 91.75 82 ILE A O 1
ATOM 680 N N . LYS A 1 83 ? -5.692 -2.483 18.725 1.00 91.94 83 LYS A N 1
ATOM 681 C CA . LYS A 1 83 ? -4.472 -3.175 19.180 1.00 91.94 83 LYS A CA 1
ATOM 682 C C . LYS A 1 83 ? -4.751 -4.576 19.735 1.00 91.94 83 LYS A C 1
ATOM 684 O O . LYS A 1 83 ? -3.940 -5.485 19.564 1.00 91.94 83 LYS A O 1
ATOM 689 N N . ARG A 1 84 ? -5.876 -4.771 20.433 1.00 93.38 84 ARG A N 1
ATOM 690 C CA . ARG A 1 84 ? -6.282 -6.091 20.945 1.00 93.38 84 ARG A CA 1
ATOM 691 C C . ARG A 1 84 ? -6.767 -7.011 19.831 1.00 93.38 84 ARG A C 1
ATOM 693 O O . ARG A 1 84 ? -6.324 -8.156 19.788 1.00 93.38 84 ARG A O 1
ATOM 700 N N . LYS A 1 85 ? -7.628 -6.522 18.934 1.00 91.69 85 LYS A N 1
ATOM 701 C CA . LYS A 1 85 ? -8.129 -7.308 17.798 1.00 91.69 85 LYS A CA 1
ATOM 702 C C . LYS A 1 85 ? -6.999 -7.714 16.863 1.00 91.69 85 LYS A C 1
ATOM 704 O O . LYS A 1 85 ? -6.896 -8.890 16.556 1.00 91.69 85 LYS A O 1
ATOM 709 N N . TRP A 1 86 ? -6.087 -6.795 16.541 1.00 89.19 86 TRP A N 1
ATOM 710 C CA . TRP A 1 86 ? -4.919 -7.096 15.710 1.00 89.19 86 TRP A CA 1
ATOM 711 C C . TRP A 1 86 ? -4.027 -8.197 16.303 1.00 89.19 86 TRP A C 1
ATOM 713 O O . TRP A 1 86 ? -3.551 -9.055 15.573 1.00 89.19 86 TRP A O 1
ATOM 723 N N . ARG A 1 87 ? -3.833 -8.217 17.631 1.00 87.31 87 ARG A N 1
ATOM 724 C CA . ARG A 1 87 ? -3.039 -9.260 18.307 1.00 87.31 87 ARG A CA 1
ATOM 725 C C . ARG A 1 87 ? -3.728 -10.620 18.374 1.00 87.31 87 ARG A C 1
ATOM 727 O O . ARG A 1 87 ? -3.046 -11.624 18.231 1.00 87.31 87 ARG A O 1
ATOM 734 N N . LYS A 1 88 ? -5.043 -10.662 18.611 1.00 83.94 88 LYS A N 1
ATOM 735 C CA . LYS A 1 88 ? -5.809 -11.924 18.587 1.00 83.94 88 LYS A CA 1
ATOM 736 C C . LYS A 1 88 ? -5.807 -12.567 17.207 1.00 83.94 88 LYS A C 1
ATOM 738 O O . LYS A 1 88 ? -5.800 -13.775 17.105 1.00 83.94 88 LYS A O 1
ATOM 743 N N . ASP A 1 89 ? -5.817 -11.733 16.184 1.00 67.88 89 ASP A N 1
ATOM 744 C CA . ASP A 1 89 ? -5.929 -12.131 14.790 1.00 67.88 89 ASP A CA 1
ATOM 745 C C . ASP A 1 89 ? -4.600 -12.619 14.171 1.00 67.88 89 ASP A C 1
ATOM 747 O O . ASP A 1 89 ? -4.614 -13.127 13.048 1.00 67.88 89 ASP A O 1
ATOM 751 N N . TRP A 1 90 ? -3.478 -12.414 14.876 1.00 61.03 90 TRP A N 1
ATOM 752 C CA . TRP A 1 90 ? -2.118 -12.827 14.493 1.00 61.03 90 TRP A CA 1
ATOM 753 C C . TRP A 1 90 ? -1.648 -14.109 15.202 1.00 61.03 90 TRP A C 1
ATOM 755 O O . TRP A 1 90 ? -0.596 -14.643 14.861 1.00 61.03 90 TRP A O 1
ATOM 765 N N . ARG A 1 91 ? -2.389 -14.561 16.218 1.00 53.06 91 ARG A N 1
ATOM 766 C CA . ARG A 1 91 ? -2.152 -15.814 16.938 1.00 53.06 91 ARG A CA 1
ATOM 767 C C . ARG A 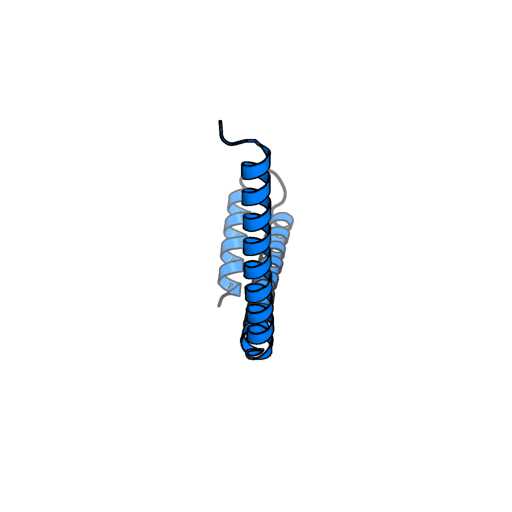1 91 ? -3.105 -16.872 16.394 1.00 53.06 91 ARG A C 1
ATOM 769 O O . ARG A 1 91 ? -2.661 -18.031 16.309 1.00 53.06 91 ARG A O 1
#